Protein AF-A0A1I2LSZ3-F1 (afdb_monomer)

pLDDT: mean 79.39, std 15.6, range [47.53, 98.06]

Solvent-accessible surface area (backbone atoms only — not comparable to full-atom values): 8856 Å² total; per-residue (Å²): 121,65,65,64,54,49,52,52,50,52,50,51,53,52,57,63,69,45,87,76,47,74,68,35,66,69,18,49,62,53,42,53,53,51,52,50,47,38,35,74,76,71,66,41,48,74,67,54,47,45,27,36,73,76,43,89,39,22,70,58,42,57,69,75,43,62,89,47,51,80,58,58,71,50,32,50,82,73,66,79,82,74,80,76,74,79,78,77,80,78,86,73,92,68,95,76,78,82,76,82,79,75,83,71,80,87,70,85,81,88,81,81,88,77,88,83,78,74,80,74,72,83,62,78,84,81,56,78,85,76,79,85,128

Sequence (133 aa):
MNAILSIGLSMLFLFQGFTLNLKDLAQIGDLVEHVNFHANTYGDSFETFLSKHYGELKEKHAKDNQEEEDEHEKLPFSHQTNIQNFIVFVHLPNDNFCSKVILGSTTPSIFFYSESYSSIRESKIFQPPRLAA

Organism: NCBI:txid345907

Radius of gyration: 29.0 Å; Cα contacts (8 Å, |Δi|>4): 42; chains: 1; bounding box: 81×39×66 Å

Mean predicted aligned error: 17.0 Å

Secondary structure (DSSP, 8-state):
-HHHHHHHHHHHHHHHHTT--HHHHHTHHHHHHHHHHHHHHT---HHHHHHHHHSTTHHHHHHH-GGGHHHHTTSTT-S---------------TT----------PPP--------------GGGSPP----

Foldseek 3Di:
DVPVVVVVVVVVVVVVVVLDDPLQVVLVVLVVVVQVVCCVPVVDDPVRVCCCLPHDNVVVNCVVCVVCVVSSVSHHPPDDRPPPPPPDDDDDPPVPPPPPPPPPDDDPDPDDDDDPDDPPPPDPPPDDDDPDD

Structure (mmCIF, N/CA/C/O backbone):
data_AF-A0A1I2LSZ3-F1
#
_entry.id   AF-A0A1I2LSZ3-F1
#
loop_
_atom_site.group_PDB
_atom_site.id
_atom_site.type_symbol
_atom_site.label_atom_id
_atom_site.label_alt_id
_atom_site.label_comp_id
_atom_site.label_asym_id
_atom_site.label_entity_id
_atom_site.label_seq_id
_atom_site.pdbx_PDB_ins_code
_atom_site.Cartn_x
_atom_site.Cartn_y
_atom_site.Cartn_z
_atom_site.occupancy
_atom_site.B_iso_or_equiv
_atom_site.auth_seq_id
_atom_site.auth_comp_id
_atom_site.auth_asym_id
_atom_site.auth_atom_id
_atom_site.pdbx_PDB_model_num
ATOM 1 N N . MET A 1 1 ? 2.709 -0.666 -35.421 1.00 61.38 1 MET A N 1
ATOM 2 C CA . MET A 1 1 ? 3.297 -1.606 -34.438 1.00 61.38 1 MET A CA 1
ATOM 3 C C . MET A 1 1 ? 4.041 -0.909 -33.290 1.00 61.38 1 MET A C 1
ATOM 5 O O . MET A 1 1 ? 4.069 -1.454 -32.199 1.00 61.38 1 MET A O 1
ATOM 9 N N . ASN A 1 2 ? 4.556 0.315 -33.473 1.00 79.88 2 ASN A N 1
ATOM 10 C CA . ASN A 1 2 ? 5.387 0.998 -32.464 1.00 79.88 2 ASN A CA 1
ATOM 11 C C . ASN A 1 2 ? 4.612 1.558 -31.255 1.00 79.88 2 ASN A C 1
ATOM 13 O O . ASN A 1 2 ? 5.158 1.597 -30.161 1.00 79.88 2 ASN A O 1
ATOM 17 N N . ALA A 1 3 ? 3.346 1.959 -31.423 1.00 90.31 3 ALA A N 1
ATOM 18 C CA . ALA A 1 3 ? 2.570 2.568 -30.337 1.00 90.31 3 ALA A CA 1
ATOM 19 C C . ALA A 1 3 ? 2.241 1.575 -29.210 1.00 90.31 3 ALA A C 1
ATOM 21 O O . ALA A 1 3 ? 2.429 1.898 -28.047 1.00 90.31 3 ALA A O 1
ATOM 22 N N . ILE A 1 4 ? 1.822 0.350 -29.544 1.00 94.44 4 ILE A N 1
ATOM 23 C CA . ILE A 1 4 ? 1.516 -0.691 -28.546 1.00 94.44 4 ILE A CA 1
ATOM 24 C C . ILE A 1 4 ? 2.780 -1.081 -27.774 1.00 94.44 4 ILE A C 1
ATOM 26 O O . ILE A 1 4 ? 2.744 -1.177 -26.552 1.00 94.44 4 ILE A O 1
ATOM 30 N N . LEU A 1 5 ? 3.906 -1.240 -28.478 1.00 94.38 5 LEU A N 1
ATOM 31 C CA . LEU A 1 5 ? 5.198 -1.508 -27.847 1.00 94.38 5 LEU A CA 1
ATOM 32 C C . LEU A 1 5 ? 5.638 -0.350 -26.944 1.00 94.38 5 LEU A C 1
ATOM 34 O O . LEU A 1 5 ? 6.084 -0.595 -25.830 1.00 94.38 5 LEU A O 1
ATOM 38 N N . SER A 1 6 ? 5.460 0.899 -27.384 1.00 94.75 6 SER A N 1
ATOM 39 C CA . SER A 1 6 ? 5.769 2.078 -26.572 1.00 94.75 6 SER A CA 1
ATOM 40 C C . SER A 1 6 ? 4.888 2.161 -25.327 1.00 94.75 6 SER A C 1
ATOM 42 O O . SER A 1 6 ? 5.410 2.405 -24.249 1.00 94.75 6 SER A O 1
ATOM 44 N N . ILE A 1 7 ? 3.578 1.928 -25.453 1.00 96.00 7 ILE A N 1
ATOM 45 C CA . ILE A 1 7 ? 2.644 1.926 -24.318 1.00 96.00 7 ILE A CA 1
ATOM 46 C C . ILE A 1 7 ? 3.024 0.815 -23.337 1.00 96.00 7 ILE A C 1
ATOM 48 O O . ILE A 1 7 ? 3.128 1.069 -22.141 1.00 96.00 7 ILE A O 1
ATOM 52 N N . GLY A 1 8 ? 3.287 -0.396 -23.835 1.00 95.19 8 GLY A N 1
ATOM 53 C CA . GLY A 1 8 ? 3.708 -1.521 -23.001 1.00 95.19 8 GLY A CA 1
ATOM 54 C C . GLY A 1 8 ? 5.010 -1.236 -22.255 1.00 95.19 8 GLY A C 1
ATOM 55 O O . GLY A 1 8 ? 5.097 -1.488 -21.057 1.00 95.19 8 GLY A O 1
ATOM 56 N N . LEU A 1 9 ? 5.995 -0.645 -22.935 1.00 92.50 9 LEU A N 1
ATOM 57 C CA . LEU A 1 9 ? 7.277 -0.297 -22.329 1.00 92.50 9 LEU A CA 1
ATOM 58 C C . LEU A 1 9 ? 7.146 0.837 -21.300 1.00 92.50 9 LEU A C 1
ATOM 60 O O . LEU A 1 9 ? 7.737 0.755 -20.228 1.00 92.50 9 LEU A O 1
ATOM 64 N N . SER A 1 10 ? 6.334 1.861 -21.577 1.00 94.12 10 SER A N 1
ATOM 65 C CA . SER A 1 10 ? 6.040 2.931 -20.615 1.00 94.12 10 SER A CA 1
ATOM 66 C C . SER A 1 10 ? 5.317 2.408 -19.374 1.00 94.12 10 SER A C 1
ATOM 68 O O . SER A 1 10 ? 5.668 2.796 -18.264 1.00 94.12 10 SER A O 1
ATOM 70 N N . MET A 1 11 ? 4.350 1.500 -19.541 1.00 91.69 11 MET A N 1
ATOM 71 C CA . MET A 1 11 ? 3.667 0.851 -18.418 1.00 91.69 11 MET A CA 1
ATOM 72 C C . MET A 1 11 ? 4.643 0.006 -17.601 1.00 91.69 11 MET A C 1
ATOM 74 O O . MET A 1 11 ? 4.635 0.082 -16.379 1.00 91.69 11 MET A O 1
ATOM 78 N N . LEU A 1 12 ? 5.532 -0.743 -18.257 1.00 88.06 12 LEU A N 1
ATOM 79 C CA . LEU A 1 12 ? 6.561 -1.528 -17.579 1.00 88.06 12 LEU A CA 1
ATOM 80 C C . LEU A 1 12 ? 7.497 -0.639 -16.746 1.00 88.06 12 LEU A C 1
ATOM 82 O O . LEU A 1 12 ? 7.727 -0.949 -15.582 1.00 88.06 12 LEU A O 1
ATOM 86 N N . PHE A 1 13 ? 7.966 0.490 -17.285 1.00 87.88 13 PHE A N 1
ATOM 87 C CA . PHE A 1 13 ? 8.774 1.441 -16.511 1.00 87.88 13 PHE A CA 1
ATOM 88 C C . PHE A 1 13 ? 7.998 2.094 -15.363 1.00 87.88 13 PHE A C 1
ATOM 90 O O . PHE A 1 13 ? 8.555 2.277 -14.284 1.00 87.88 13 PHE A O 1
ATOM 97 N N . LEU A 1 14 ? 6.714 2.408 -15.555 1.00 88.12 14 LEU A N 1
ATOM 98 C CA . LEU A 1 14 ? 5.858 2.926 -14.488 1.00 88.12 14 LEU A CA 1
ATOM 99 C C . LEU A 1 14 ? 5.725 1.914 -13.340 1.00 88.12 14 LEU A C 1
ATOM 101 O O . LEU A 1 14 ? 5.958 2.260 -12.186 1.00 88.12 14 LEU A O 1
ATOM 105 N N . PHE A 1 15 ? 5.412 0.655 -13.657 1.00 81.62 15 PHE A N 1
ATOM 106 C CA . PHE A 1 15 ? 5.275 -0.407 -12.658 1.00 81.62 15 PHE A CA 1
ATOM 107 C C . PHE A 1 15 ? 6.597 -0.784 -11.991 1.00 81.62 15 PHE A C 1
ATOM 109 O O . PHE A 1 15 ? 6.568 -1.252 -10.864 1.00 81.62 15 PHE A O 1
ATOM 116 N N . GLN A 1 16 ? 7.737 -0.567 -12.650 1.00 78.00 16 GLN A N 1
ATOM 117 C CA . GLN A 1 16 ? 9.059 -0.680 -12.024 1.00 78.00 16 GLN A CA 1
ATOM 118 C C . GLN A 1 16 ? 9.378 0.499 -11.095 1.00 78.00 16 GLN A C 1
ATOM 120 O O . GLN A 1 16 ? 10.151 0.343 -10.153 1.00 78.00 16 GLN A O 1
ATOM 125 N N . GLY A 1 17 ? 8.809 1.679 -11.363 1.00 77.19 17 GLY A N 1
ATOM 126 C CA . GLY A 1 17 ? 8.909 2.846 -10.485 1.00 77.19 17 GLY A CA 1
ATOM 127 C C . GLY A 1 17 ? 8.079 2.695 -9.211 1.00 77.19 17 GLY A C 1
ATOM 128 O O . GLY A 1 17 ? 8.459 3.207 -8.160 1.00 77.19 17 GLY A O 1
ATOM 129 N N . PHE A 1 18 ? 6.976 1.950 -9.279 1.00 76.19 18 PHE A N 1
ATOM 130 C CA . PHE A 1 18 ? 6.311 1.441 -8.088 1.00 76.19 18 PHE A CA 1
ATOM 131 C C . PHE A 1 18 ? 7.181 0.316 -7.530 1.00 76.19 18 PHE A C 1
ATOM 133 O O . PHE A 1 18 ? 7.409 -0.686 -8.194 1.00 76.19 18 PHE A O 1
ATOM 140 N N . THR A 1 19 ? 7.714 0.474 -6.325 1.00 72.88 19 THR A N 1
ATOM 141 C CA . THR A 1 19 ? 8.581 -0.515 -5.665 1.00 72.88 19 THR A CA 1
ATOM 142 C C . THR A 1 19 ? 7.783 -1.747 -5.209 1.00 72.88 19 THR A C 1
ATOM 144 O O . THR A 1 19 ? 7.778 -2.084 -4.029 1.00 72.88 19 THR A O 1
ATOM 147 N N . LEU A 1 20 ? 7.053 -2.385 -6.127 1.00 79.38 20 LEU A N 1
ATOM 148 C CA . LEU A 1 20 ? 6.203 -3.544 -5.888 1.00 79.38 20 LEU A CA 1
ATOM 149 C C . LEU A 1 20 ? 7.078 -4.787 -5.715 1.00 79.38 20 LEU A C 1
ATOM 151 O O . LEU A 1 20 ? 7.823 -5.175 -6.617 1.00 79.38 20 LEU A O 1
ATOM 155 N N . ASN A 1 21 ? 6.967 -5.436 -4.563 1.00 81.50 21 ASN A N 1
ATOM 156 C CA . ASN A 1 21 ? 7.582 -6.726 -4.288 1.00 81.50 21 ASN A CA 1
ATOM 157 C C . ASN A 1 21 ? 6.571 -7.859 -4.553 1.00 81.50 21 ASN A C 1
ATOM 159 O O . ASN A 1 21 ? 5.363 -7.685 -4.408 1.00 81.50 21 ASN A O 1
ATOM 163 N N . LEU A 1 22 ? 7.053 -9.062 -4.879 1.00 86.19 22 LEU A N 1
ATOM 164 C CA . LEU A 1 22 ? 6.226 -10.274 -4.909 1.00 86.19 22 LEU A CA 1
ATOM 165 C C . LEU A 1 22 ? 5.506 -10.521 -3.574 1.00 86.19 22 LEU A C 1
ATOM 167 O O . LEU A 1 22 ? 4.390 -11.037 -3.580 1.00 86.19 22 LEU A O 1
ATOM 171 N N . LYS A 1 23 ? 6.113 -10.123 -2.445 1.00 86.88 23 LYS A N 1
ATOM 172 C CA . LYS A 1 23 ? 5.449 -10.152 -1.132 1.00 86.88 23 LYS A CA 1
ATOM 173 C C . LYS A 1 23 ? 4.183 -9.287 -1.125 1.00 86.88 23 LYS A C 1
ATOM 175 O O . LYS A 1 23 ? 3.146 -9.763 -0.680 1.00 86.88 23 LYS A O 1
ATOM 180 N N . ASP A 1 24 ? 4.247 -8.078 -1.685 1.00 88.94 24 ASP A N 1
ATOM 181 C CA . ASP A 1 24 ? 3.092 -7.175 -1.746 1.00 88.94 24 ASP A CA 1
ATOM 182 C C . ASP A 1 24 ? 1.953 -7.785 -2.573 1.00 88.94 24 ASP A C 1
ATOM 184 O O . ASP A 1 24 ? 0.786 -7.678 -2.208 1.00 88.94 24 ASP A O 1
ATOM 188 N N . LEU A 1 25 ? 2.289 -8.484 -3.666 1.00 90.12 25 LEU A N 1
ATOM 189 C CA . LEU A 1 25 ? 1.305 -9.183 -4.496 1.00 90.12 25 LEU A CA 1
ATOM 190 C C . LEU A 1 25 ? 0.618 -10.330 -3.737 1.00 90.12 25 LEU A C 1
ATOM 192 O O . LEU A 1 25 ? -0.584 -10.536 -3.895 1.00 90.12 25 LEU A O 1
ATOM 196 N N . ALA A 1 26 ? 1.363 -11.061 -2.903 1.00 92.19 26 ALA A N 1
ATOM 197 C CA . ALA A 1 26 ? 0.813 -12.135 -2.076 1.00 92.19 26 ALA A CA 1
ATOM 198 C C . ALA A 1 26 ? -0.131 -11.614 -0.974 1.00 92.19 26 ALA A C 1
ATOM 200 O O . ALA A 1 26 ? -1.067 -12.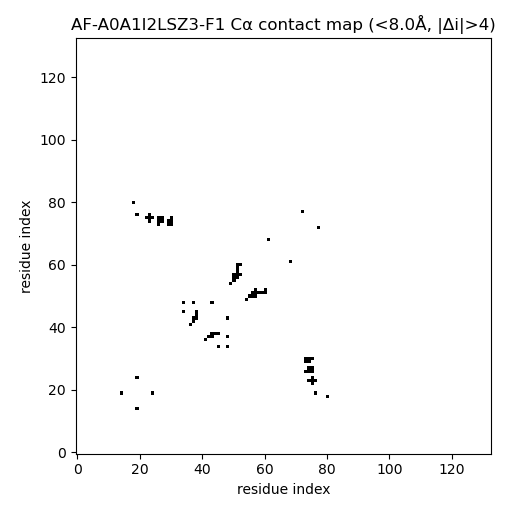312 -0.600 1.00 92.19 26 ALA A O 1
ATOM 201 N N . GLN A 1 27 ? 0.085 -10.383 -0.503 1.00 93.88 27 GLN A N 1
ATOM 202 C CA . GLN A 1 27 ? -0.673 -9.741 0.579 1.00 93.88 27 GLN A CA 1
ATOM 203 C C . GLN A 1 27 ? -1.928 -8.985 0.105 1.00 93.88 27 GLN A C 1
ATOM 205 O O . GLN A 1 27 ? -2.642 -8.394 0.911 1.00 93.88 27 GLN A O 1
ATOM 210 N N . ILE A 1 28 ? -2.249 -8.994 -1.197 1.00 93.81 28 ILE A N 1
ATOM 211 C CA . ILE A 1 28 ? -3.453 -8.312 -1.709 1.00 93.81 28 ILE A CA 1
ATOM 212 C C . ILE A 1 28 ? -4.739 -8.881 -1.090 1.00 93.81 28 ILE A C 1
ATOM 214 O O . ILE A 1 28 ? -5.689 -8.131 -0.874 1.00 93.81 28 ILE A O 1
ATOM 218 N N . GLY A 1 29 ? -4.777 -10.183 -0.789 1.00 95.75 29 GLY A N 1
ATOM 219 C CA . GLY A 1 29 ? -5.911 -10.797 -0.091 1.00 95.75 29 GLY A CA 1
ATOM 220 C C . GLY A 1 29 ? -6.145 -10.166 1.283 1.00 95.75 29 GLY A C 1
ATOM 221 O O . GLY A 1 29 ? -7.255 -9.710 1.554 1.00 95.75 29 GLY A O 1
ATOM 222 N N . ASP A 1 30 ? -5.077 -10.052 2.077 1.00 95.38 30 ASP A N 1
ATOM 223 C CA . ASP A 1 30 ? -5.099 -9.446 3.415 1.00 95.38 30 ASP A CA 1
ATOM 224 C C . ASP A 1 30 ? -5.538 -7.972 3.350 1.00 95.38 30 ASP A C 1
ATOM 226 O O . ASP A 1 30 ? -6.358 -7.522 4.148 1.00 95.38 30 ASP A O 1
ATOM 230 N N . LEU A 1 31 ? -5.068 -7.226 2.339 1.00 96.25 31 LEU A N 1
ATOM 231 C CA . LEU A 1 31 ? -5.500 -5.845 2.100 1.00 96.25 31 LEU A CA 1
ATOM 232 C C . LEU A 1 31 ? -7.012 -5.749 1.853 1.00 96.25 31 LEU A C 1
ATOM 234 O O . LEU A 1 31 ? -7.676 -4.888 2.425 1.00 96.25 31 LEU A O 1
ATOM 238 N N . VAL A 1 32 ? -7.565 -6.610 0.992 1.00 96.94 32 VAL A N 1
ATOM 239 C CA . VAL A 1 32 ? -9.003 -6.600 0.679 1.00 96.94 32 VAL A CA 1
ATOM 240 C C . VAL A 1 32 ? -9.832 -6.980 1.906 1.00 96.94 32 VAL A C 1
ATOM 242 O O . VAL A 1 32 ? -10.873 -6.370 2.152 1.00 96.94 32 VAL A O 1
ATOM 245 N N . GLU A 1 33 ? -9.382 -7.958 2.689 1.00 97.00 33 GLU A N 1
ATOM 246 C CA . GLU A 1 33 ? -10.038 -8.345 3.938 1.00 97.00 33 GLU A CA 1
ATOM 247 C C . GLU A 1 33 ? -10.058 -7.185 4.943 1.00 97.00 33 GLU A C 1
ATOM 249 O O . GLU A 1 33 ? -11.124 -6.839 5.454 1.00 97.00 33 GLU A O 1
ATOM 254 N N . HIS A 1 34 ? -8.925 -6.509 5.138 1.00 96.56 34 HIS A N 1
ATOM 255 C CA . HIS A 1 34 ? -8.815 -5.401 6.085 1.00 96.56 34 HIS A CA 1
ATOM 256 C C . HIS A 1 34 ? -9.609 -4.158 5.636 1.00 96.56 34 HIS A C 1
ATOM 258 O O . HIS A 1 34 ? -10.262 -3.509 6.454 1.00 96.56 34 HIS A O 1
ATOM 264 N N . VAL A 1 35 ? -9.672 -3.865 4.328 1.00 97.38 35 VAL A N 1
ATOM 265 C CA . VAL A 1 35 ? -10.576 -2.830 3.782 1.00 97.38 35 VAL A CA 1
ATOM 266 C C . VAL A 1 35 ? -12.035 -3.143 4.123 1.00 97.38 35 VAL A C 1
ATOM 268 O O . VAL A 1 35 ? -12.774 -2.257 4.554 1.00 97.38 35 VAL A O 1
ATOM 271 N N . ASN A 1 36 ? -12.462 -4.399 3.955 1.00 98.00 36 ASN A N 1
ATOM 272 C CA . ASN A 1 36 ? -13.828 -4.808 4.284 1.00 98.00 36 ASN A CA 1
ATOM 273 C C . ASN A 1 36 ? -14.094 -4.745 5.791 1.00 98.00 36 ASN A C 1
ATOM 275 O O . ASN A 1 36 ? -15.176 -4.324 6.199 1.00 98.00 36 ASN A O 1
ATOM 279 N N . PHE A 1 37 ? -13.125 -5.132 6.622 1.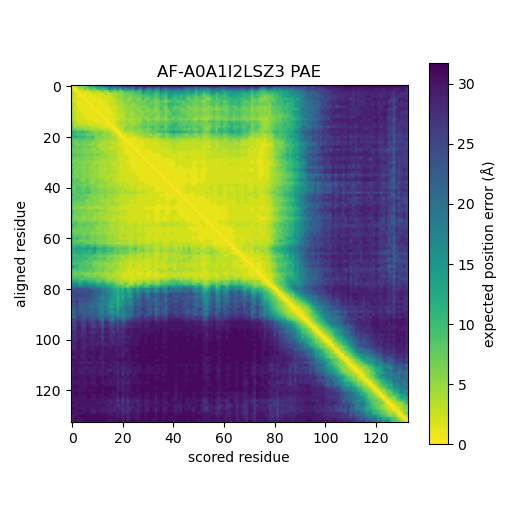00 96.88 37 PHE A N 1
ATOM 280 C CA . PHE A 1 37 ? -13.218 -4.978 8.070 1.00 96.88 37 PHE A CA 1
ATOM 281 C C . PHE A 1 37 ? -13.444 -3.511 8.451 1.00 96.88 37 PHE A C 1
ATOM 283 O O . PHE A 1 37 ? -14.412 -3.199 9.137 1.00 96.88 37 PHE A O 1
ATOM 290 N N . HIS A 1 38 ? -12.643 -2.592 7.915 1.00 97.25 38 HIS A N 1
ATOM 291 C CA . HIS A 1 38 ? -12.790 -1.160 8.168 1.00 97.25 38 HIS A CA 1
ATOM 292 C C . HIS A 1 38 ? -14.129 -0.584 7.694 1.00 97.25 38 HIS A C 1
ATOM 294 O O . HIS A 1 38 ? -14.752 0.214 8.402 1.00 97.25 38 HIS A O 1
ATOM 300 N N . ALA A 1 39 ? -14.603 -1.010 6.523 1.00 97.88 39 ALA A N 1
ATOM 301 C CA . ALA A 1 39 ? -15.906 -0.604 6.013 1.00 97.88 39 ALA A CA 1
ATOM 302 C C . ALA A 1 39 ? -17.056 -1.091 6.915 1.00 97.88 39 ALA A C 1
ATOM 304 O O . ALA A 1 39 ? -17.996 -0.341 7.169 1.00 97.88 39 ALA A O 1
ATOM 305 N N . ASN A 1 40 ? -16.977 -2.322 7.432 1.00 98.06 40 ASN A N 1
ATOM 306 C CA . ASN A 1 40 ? -18.038 -2.926 8.243 1.00 98.06 40 ASN A CA 1
ATOM 307 C C . ASN A 1 40 ? -18.004 -2.497 9.720 1.00 98.06 40 ASN A C 1
ATOM 309 O O . ASN A 1 40 ? -19.059 -2.308 10.321 1.00 98.06 40 ASN A O 1
ATOM 313 N N . THR A 1 41 ? -16.814 -2.351 10.304 1.00 95.75 41 THR A N 1
ATOM 314 C CA . THR A 1 41 ? -16.621 -2.063 11.734 1.00 95.75 41 THR A CA 1
ATOM 315 C C . THR A 1 41 ? -16.636 -0.563 12.014 1.00 95.75 41 THR A C 1
ATOM 317 O O . THR A 1 41 ? -17.297 -0.114 12.950 1.00 95.75 41 THR A O 1
ATOM 320 N N . TYR A 1 42 ? -15.940 0.224 11.188 1.00 94.56 42 TYR A N 1
ATOM 321 C CA . TYR A 1 42 ? -15.749 1.662 11.406 1.00 94.56 42 TYR A CA 1
ATOM 322 C C . TYR A 1 42 ? -16.559 2.540 10.445 1.00 94.56 42 TYR A C 1
ATOM 324 O O . TYR A 1 42 ? -16.641 3.750 10.652 1.00 94.56 42 TYR A O 1
ATOM 332 N N . GLY A 1 43 ? -17.170 1.953 9.409 1.00 97.00 43 GLY A N 1
ATOM 333 C CA . GLY A 1 43 ? -17.872 2.710 8.369 1.00 97.00 43 GLY A CA 1
ATOM 334 C C . GLY A 1 43 ? -16.925 3.506 7.470 1.00 97.00 43 GLY A C 1
ATOM 335 O O . GLY A 1 43 ? -17.339 4.500 6.870 1.00 97.00 43 GLY A O 1
ATOM 336 N N . ASP A 1 44 ? -15.652 3.110 7.404 1.00 97.69 44 ASP A N 1
ATOM 337 C CA . ASP A 1 44 ? -14.653 3.816 6.610 1.00 97.69 44 ASP A CA 1
ATOM 338 C C . ASP A 1 44 ? -14.944 3.679 5.111 1.00 97.69 44 ASP A C 1
ATOM 340 O O . ASP A 1 44 ? -15.236 2.599 4.593 1.00 97.69 44 ASP A O 1
ATOM 344 N N . SER A 1 45 ? -14.795 4.787 4.386 1.00 97.62 45 SER A N 1
ATOM 345 C CA . SER A 1 45 ? -14.676 4.736 2.931 1.00 97.62 45 SER A CA 1
ATOM 346 C C . SER A 1 45 ? -13.294 4.213 2.528 1.00 97.62 45 SER A C 1
ATOM 348 O O . SER A 1 45 ? -12.334 4.312 3.297 1.00 97.62 45 SER A O 1
ATOM 350 N N . PHE A 1 46 ? -13.152 3.734 1.290 1.00 96.81 46 PHE A N 1
ATOM 351 C CA . PHE A 1 46 ? -11.848 3.312 0.769 1.00 96.81 46 PHE A CA 1
ATOM 352 C C . PHE A 1 46 ? -10.791 4.433 0.824 1.00 96.81 46 PHE A C 1
ATOM 354 O O . PHE A 1 46 ? -9.631 4.180 1.135 1.00 96.81 46 PHE A O 1
ATOM 361 N N . GLU A 1 47 ? -11.185 5.686 0.581 1.00 97.75 47 GLU A N 1
ATOM 362 C CA . GLU A 1 47 ? -10.285 6.843 0.680 1.00 97.75 47 GLU A CA 1
ATOM 363 C C . GLU A 1 47 ? -9.826 7.080 2.126 1.00 97.75 47 GLU A C 1
ATOM 365 O O . GLU A 1 47 ? -8.641 7.296 2.388 1.00 97.75 47 GLU A O 1
ATOM 370 N N . THR A 1 48 ? -10.754 6.985 3.081 1.00 97.62 48 THR A N 1
ATOM 371 C CA . THR A 1 48 ? -10.451 7.109 4.512 1.00 97.62 48 THR A CA 1
ATOM 372 C C . THR A 1 48 ? -9.502 6.007 4.968 1.00 97.62 48 THR A C 1
ATOM 374 O O . THR A 1 48 ? -8.525 6.298 5.656 1.00 97.62 48 THR A O 1
ATOM 377 N N . PHE A 1 49 ? -9.749 4.767 4.539 1.00 97.25 49 PHE A N 1
ATOM 378 C CA . PHE A 1 49 ? -8.862 3.633 4.777 1.00 97.25 49 PHE A CA 1
ATOM 379 C C . PHE A 1 49 ? -7.452 3.909 4.242 1.00 97.25 49 PHE A C 1
ATOM 381 O O . PHE A 1 49 ? -6.473 3.781 4.975 1.00 97.25 49 PHE A O 1
ATOM 388 N N . LEU A 1 50 ? -7.337 4.362 2.988 1.00 96.56 50 LEU A N 1
ATOM 389 C CA . LEU A 1 50 ? -6.042 4.664 2.380 1.00 96.56 50 LEU A CA 1
ATOM 390 C C . LEU A 1 50 ? -5.293 5.748 3.167 1.00 96.56 50 LEU A C 1
ATOM 392 O O . LEU A 1 50 ? -4.096 5.615 3.407 1.00 96.56 50 LEU A O 1
ATOM 396 N N . SER A 1 51 ? -5.993 6.788 3.627 1.00 97.06 51 SER A N 1
ATOM 397 C CA . SER A 1 51 ? -5.396 7.835 4.461 1.00 97.06 51 SER A CA 1
ATOM 398 C C . SER A 1 51 ? -4.928 7.307 5.825 1.00 97.06 51 SER A C 1
ATOM 400 O O . SER A 1 51 ? -3.843 7.670 6.280 1.00 97.06 51 SER A O 1
ATOM 402 N N . LYS A 1 52 ? -5.703 6.412 6.456 1.00 96.19 52 LYS A N 1
ATOM 403 C CA . LYS A 1 52 ? -5.378 5.768 7.742 1.00 96.19 52 LYS A CA 1
ATOM 404 C C . LYS A 1 52 ? -4.226 4.765 7.670 1.00 96.19 52 LYS A C 1
ATOM 406 O O . LYS A 1 52 ? -3.585 4.551 8.687 1.00 96.19 52 LYS A O 1
ATOM 411 N N . HIS A 1 53 ? -3.941 4.172 6.513 1.00 94.25 53 HIS A N 1
ATOM 412 C CA . HIS A 1 53 ? -2.918 3.118 6.394 1.00 94.25 53 HIS A CA 1
ATOM 413 C C . HIS A 1 53 ? -1.679 3.537 5.591 1.00 94.25 53 HIS A C 1
ATOM 415 O O . HIS A 1 53 ? -0.567 3.067 5.848 1.00 94.25 53 HIS A O 1
ATOM 421 N N . TYR A 1 54 ? -1.834 4.484 4.662 1.00 93.00 54 TYR A N 1
ATOM 422 C CA . TYR A 1 54 ? -0.792 4.894 3.712 1.00 93.00 54 TYR A CA 1
ATOM 423 C C . TYR A 1 54 ? -0.667 6.415 3.529 1.00 93.00 54 TYR A C 1
ATOM 425 O O . TYR A 1 54 ? 0.129 6.860 2.702 1.00 93.00 54 TYR A O 1
ATOM 433 N N . GLY A 1 55 ? -1.431 7.217 4.275 1.00 93.31 55 GLY A N 1
ATOM 434 C CA . GLY A 1 55 ? -1.487 8.668 4.110 1.00 93.31 55 GLY A CA 1
ATOM 435 C C . GLY A 1 55 ? -1.362 9.448 5.415 1.00 93.31 55 GLY A C 1
ATOM 436 O O . GLY A 1 55 ? -0.695 9.034 6.362 1.00 93.31 55 GLY A O 1
ATOM 437 N N . GLU A 1 56 ? -2.004 10.614 5.440 1.00 96.44 56 GLU A N 1
ATOM 438 C CA . GLU A 1 56 ? -1.882 11.609 6.510 1.00 96.44 56 GLU A CA 1
ATOM 439 C C . GLU A 1 56 ? -2.339 11.089 7.881 1.00 96.44 56 GLU A C 1
ATOM 441 O O . GLU A 1 56 ? -1.780 11.464 8.909 1.00 96.44 56 GLU A O 1
ATOM 446 N N . LEU A 1 57 ? -3.334 10.200 7.919 1.00 96.81 57 LEU A N 1
ATOM 447 C CA . LEU A 1 57 ? -3.917 9.714 9.170 1.00 96.81 57 LEU A CA 1
ATOM 448 C C . LEU A 1 57 ? -3.187 8.500 9.759 1.00 96.81 57 LEU A C 1
ATOM 450 O O . LEU A 1 57 ? -3.583 8.033 10.829 1.00 96.81 57 LEU A O 1
ATOM 454 N N . LYS A 1 58 ? -2.122 8.012 9.111 1.00 94.38 58 LYS A N 1
ATOM 455 C CA . LYS A 1 58 ? -1.416 6.785 9.499 1.00 94.38 58 LYS A CA 1
ATOM 456 C C . LYS A 1 58 ? -0.904 6.781 10.932 1.00 94.38 58 LYS A C 1
ATOM 458 O O . LYS A 1 58 ? -1.205 5.865 11.691 1.00 94.38 58 LYS A O 1
ATOM 463 N N . GLU A 1 59 ? -0.171 7.817 11.329 1.00 93.62 59 GLU A N 1
ATOM 464 C CA . GLU A 1 59 ? 0.400 7.889 12.681 1.00 93.62 59 GLU A CA 1
ATOM 465 C C . GLU A 1 59 ? -0.682 7.937 13.763 1.00 93.62 59 GLU A C 1
ATOM 467 O O . GLU A 1 59 ? -0.553 7.312 14.816 1.00 93.62 59 GLU A O 1
ATOM 472 N N . LYS A 1 60 ? -1.774 8.661 13.494 1.00 95.94 60 LYS A N 1
ATOM 473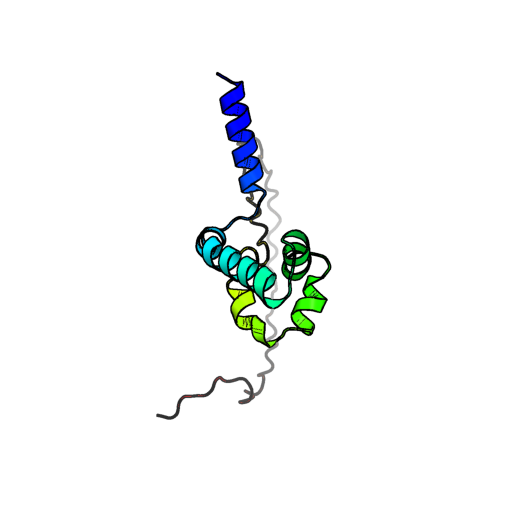 C CA . LYS A 1 60 ? -2.905 8.743 14.415 1.00 95.94 60 LYS A CA 1
ATOM 474 C C . LYS A 1 60 ? -3.609 7.393 14.532 1.00 95.94 60 LYS A C 1
ATOM 476 O O . LYS A 1 60 ? -3.880 6.950 15.642 1.00 95.94 60 LYS A O 1
ATOM 481 N N . HIS A 1 61 ? -3.881 6.739 13.405 1.00 95.19 61 HIS A N 1
ATOM 482 C CA . HIS A 1 61 ? -4.564 5.451 13.390 1.00 95.19 61 HIS A CA 1
ATOM 483 C C . HIS A 1 61 ? -3.764 4.368 14.127 1.00 95.19 61 HIS A C 1
ATOM 485 O O . HIS A 1 61 ? -4.345 3.685 14.969 1.00 95.19 61 HIS A O 1
ATOM 491 N N . ALA A 1 62 ? -2.445 4.305 13.907 1.00 91.69 62 ALA A N 1
ATOM 492 C CA . ALA A 1 62 ? -1.541 3.389 14.606 1.00 91.69 62 ALA A CA 1
ATOM 493 C C . ALA A 1 62 ? -1.493 3.635 16.126 1.00 91.69 62 ALA A C 1
ATOM 495 O O . ALA A 1 62 ? -1.365 2.703 16.915 1.00 91.69 62 ALA A O 1
ATOM 496 N N . LYS A 1 63 ? -1.614 4.895 16.563 1.00 9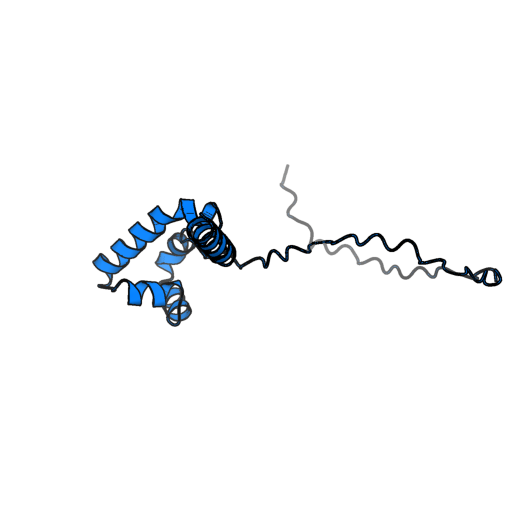3.44 63 LYS A N 1
ATOM 497 C CA . LYS A 1 63 ? -1.651 5.233 17.990 1.00 93.44 63 LYS A CA 1
ATOM 498 C C . LYS A 1 63 ? -2.983 4.872 18.645 1.00 93.44 63 LYS A C 1
ATOM 500 O O . LYS A 1 63 ? -2.990 4.422 19.788 1.00 93.44 63 LYS A O 1
ATOM 505 N N . ASP A 1 64 ? -4.084 5.116 17.942 1.00 93.00 64 ASP A N 1
ATOM 506 C CA . ASP A 1 64 ? -5.434 4.946 18.479 1.00 93.00 64 ASP A CA 1
ATOM 507 C C . ASP A 1 64 ? -5.892 3.472 18.449 1.00 93.00 64 ASP A C 1
ATOM 509 O O . ASP A 1 64 ? -6.751 3.105 19.244 1.00 93.00 64 ASP A O 1
ATOM 513 N N . ASN A 1 65 ? -5.319 2.626 17.577 1.00 89.25 65 ASN A N 1
ATOM 514 C CA . ASN A 1 65 ? -5.737 1.229 17.369 1.00 89.25 65 ASN A CA 1
ATOM 515 C C . ASN A 1 65 ? -4.540 0.267 17.433 1.00 89.25 65 ASN A C 1
ATOM 517 O O . ASN A 1 65 ? -4.183 -0.377 16.452 1.00 89.25 65 ASN A O 1
ATOM 521 N N . GLN A 1 66 ? -3.915 0.173 18.609 1.00 88.38 66 GLN A N 1
ATOM 522 C CA . GLN A 1 66 ? -2.771 -0.724 18.843 1.00 88.38 66 GLN A CA 1
ATOM 523 C C . GLN A 1 66 ? -3.142 -2.214 18.772 1.00 88.38 66 GLN A C 1
ATOM 525 O O . GLN A 1 66 ? -2.280 -3.055 18.561 1.00 88.38 66 GLN A O 1
ATOM 530 N N . GLU A 1 67 ? -4.423 -2.551 18.936 1.00 89.44 67 GLU A N 1
ATOM 531 C CA . GLU A 1 67 ? -4.908 -3.936 18.873 1.00 89.44 67 GLU A CA 1
ATOM 532 C C . GLU A 1 67 ? -4.779 -4.548 17.466 1.00 89.44 67 GLU A C 1
ATOM 534 O O . GLU A 1 67 ? -4.740 -5.768 17.335 1.00 89.44 67 GLU A O 1
ATOM 539 N N . GLU A 1 68 ? -4.671 -3.715 16.426 1.00 90.44 68 GLU A N 1
ATOM 540 C CA . GLU A 1 68 ? -4.587 -4.132 15.020 1.00 90.44 68 GLU A CA 1
ATOM 541 C C . GLU A 1 68 ? -3.138 -4.218 14.495 1.00 90.44 68 GLU A C 1
ATOM 543 O O . GLU A 1 68 ? -2.919 -4.476 13.312 1.00 90.44 68 GLU A O 1
ATOM 548 N N . GLU A 1 69 ? -2.127 -4.015 15.350 1.00 88.31 69 GLU A N 1
ATOM 549 C CA . GLU A 1 69 ? -0.714 -3.926 14.941 1.00 88.31 69 GLU A CA 1
ATOM 550 C C . GLU A 1 69 ? -0.242 -5.171 14.160 1.00 88.31 69 GLU A C 1
ATOM 552 O O . GLU A 1 69 ? 0.351 -5.044 13.085 1.00 88.31 69 GLU A O 1
ATOM 557 N N . ASP A 1 70 ? -0.605 -6.372 14.626 1.00 89.19 70 ASP A N 1
ATOM 558 C CA . ASP A 1 70 ? -0.285 -7.649 13.964 1.00 89.19 70 ASP A CA 1
ATOM 559 C C . ASP A 1 70 ? -0.937 -7.786 12.572 1.00 89.19 70 ASP A C 1
ATOM 561 O O . ASP A 1 70 ? -0.451 -8.514 11.697 1.00 89.19 70 ASP A O 1
ATOM 565 N N . GLU A 1 71 ? -2.074 -7.126 12.354 1.00 90.25 71 GLU A N 1
ATOM 566 C CA . GLU A 1 71 ? -2.791 -7.128 11.078 1.00 90.25 71 GLU A CA 1
ATOM 567 C C . GLU A 1 71 ? -2.182 -6.110 10.113 1.00 90.25 71 GLU A C 1
ATOM 569 O O . GLU A 1 71 ? -2.048 -6.393 8.919 1.00 90.25 71 GLU A O 1
ATOM 574 N N . HIS A 1 72 ? -1.717 -4.967 10.627 1.00 90.88 72 HIS A N 1
ATOM 575 C CA . HIS A 1 72 ? -1.031 -3.944 9.837 1.00 90.88 72 HIS A CA 1
ATOM 576 C C . HIS A 1 72 ? 0.292 -4.464 9.250 1.00 90.88 72 HIS A C 1
ATOM 578 O O . HIS A 1 72 ? 0.648 -4.094 8.130 1.00 90.88 72 HIS A O 1
ATOM 584 N N . GLU A 1 73 ? 0.995 -5.380 9.931 1.00 86.75 73 GLU A N 1
ATOM 585 C CA . GLU A 1 73 ? 2.206 -6.031 9.393 1.00 86.75 73 GLU A CA 1
ATOM 586 C C . GLU A 1 73 ? 1.940 -6.906 8.153 1.00 86.75 73 GLU A C 1
ATOM 588 O O . GLU A 1 73 ? 2.833 -7.131 7.320 1.00 86.75 73 GLU A O 1
ATOM 593 N N . LYS A 1 74 ? 0.708 -7.409 8.011 1.00 90.88 74 LYS A N 1
ATOM 594 C CA . LYS A 1 74 ? 0.293 -8.232 6.868 1.00 90.88 74 LYS A CA 1
ATOM 595 C C . LYS A 1 74 ? -0.083 -7.390 5.658 1.00 90.88 74 LYS A C 1
ATOM 597 O O . LYS A 1 74 ? -0.166 -7.934 4.560 1.00 90.88 74 LYS A O 1
ATOM 602 N N . LEU A 1 75 ? -0.254 -6.080 5.821 1.00 93.56 75 LEU A N 1
ATOM 603 C CA . LEU A 1 75 ? -0.584 -5.200 4.712 1.00 93.56 75 LEU A CA 1
ATOM 604 C C . LEU A 1 75 ? 0.615 -5.018 3.762 1.00 93.56 75 LEU A C 1
ATOM 606 O O . LEU A 1 75 ? 1.768 -4.907 4.208 1.00 93.56 75 LEU A O 1
ATOM 610 N N . PRO A 1 76 ? 0.356 -4.957 2.442 1.00 92.06 76 PRO A N 1
ATOM 611 C CA . PRO A 1 76 ? 1.393 -4.708 1.450 1.00 92.06 76 PRO A CA 1
ATOM 612 C C . PRO A 1 76 ? 1.9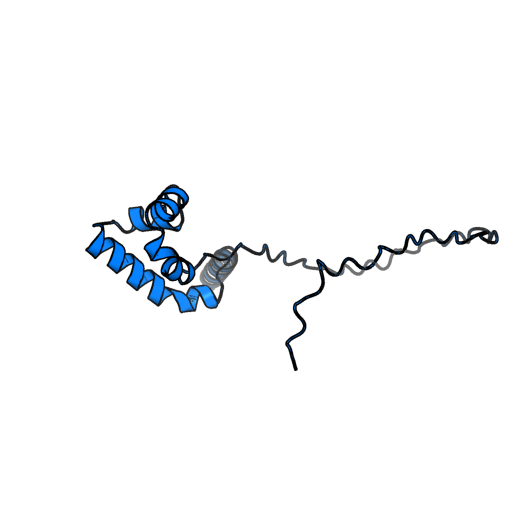59 -3.289 1.589 1.00 92.06 76 PRO A C 1
ATOM 614 O O . PRO A 1 76 ? 1.333 -2.407 2.179 1.00 92.06 76 PRO A O 1
ATOM 617 N N . PHE A 1 77 ? 3.132 -3.048 0.999 1.00 87.62 77 PHE A N 1
ATOM 618 C CA . PHE A 1 77 ? 3.798 -1.735 0.940 1.00 87.62 77 PHE A CA 1
ATOM 619 C C . PHE A 1 77 ? 4.236 -1.173 2.304 1.00 87.62 77 PHE A C 1
ATOM 621 O O . PHE A 1 77 ? 4.502 0.020 2.441 1.00 87.62 77 PHE A O 1
ATOM 628 N N . SER A 1 78 ? 4.337 -2.035 3.316 1.00 78.31 78 SER A N 1
ATOM 629 C CA . SER A 1 78 ? 4.867 -1.716 4.648 1.00 78.31 78 SER A CA 1
ATOM 630 C C . SER A 1 78 ? 6.400 -1.778 4.721 1.00 78.31 78 SER A C 1
ATOM 632 O O . SER A 1 78 ? 6.994 -1.377 5.722 1.00 78.31 78 SER A O 1
ATOM 634 N N . HIS A 1 79 ? 7.071 -2.254 3.665 1.00 74.62 79 HIS A N 1
ATOM 635 C CA . HIS A 1 79 ? 8.532 -2.302 3.611 1.00 74.62 79 HIS A CA 1
ATOM 636 C C . HIS A 1 79 ? 9.132 -0.912 3.371 1.00 74.62 79 HIS A C 1
ATOM 638 O O . HIS A 1 79 ? 8.615 -0.104 2.601 1.00 74.62 79 HIS A O 1
ATOM 644 N N . GLN A 1 80 ? 10.263 -0.628 4.025 1.00 63.28 80 GLN A N 1
ATOM 645 C CA . GLN A 1 80 ? 11.076 0.521 3.643 1.00 63.28 80 GLN A CA 1
ATOM 646 C C . GLN A 1 80 ? 11.539 0.298 2.208 1.00 63.28 80 GLN A C 1
ATOM 648 O O . GLN A 1 80 ? 12.182 -0.715 1.920 1.00 63.28 80 GLN A O 1
ATOM 653 N N . THR A 1 81 ? 11.220 1.245 1.325 1.00 56.84 81 THR A N 1
ATOM 654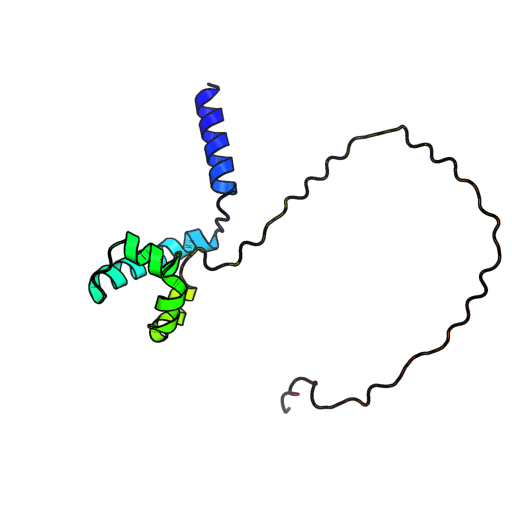 C CA . THR A 1 81 ? 11.674 1.242 -0.062 1.00 56.84 81 THR A CA 1
ATOM 655 C C . THR A 1 81 ? 13.195 1.212 -0.055 1.00 56.84 81 THR A C 1
ATOM 657 O O . THR A 1 81 ? 13.856 2.242 0.090 1.00 56.84 81 THR A O 1
ATOM 660 N N . ASN A 1 82 ? 13.775 0.019 -0.175 1.00 52.91 82 ASN A N 1
ATOM 661 C CA . ASN A 1 82 ? 15.174 -0.102 -0.516 1.00 52.91 82 ASN A CA 1
ATOM 662 C C . ASN A 1 82 ? 15.255 0.528 -1.898 1.00 52.91 82 ASN A C 1
ATOM 664 O O . ASN A 1 82 ? 14.731 -0.031 -2.862 1.00 52.91 82 ASN A O 1
ATOM 668 N N . ILE A 1 83 ? 15.823 1.731 -1.981 1.00 55.16 83 ILE A N 1
ATOM 669 C CA . ILE A 1 83 ? 16.193 2.329 -3.253 1.00 55.16 83 ILE A CA 1
ATOM 670 C C . ILE A 1 83 ? 17.205 1.348 -3.839 1.00 55.16 83 ILE A C 1
ATOM 672 O O . ILE A 1 83 ? 18.396 1.406 -3.533 1.00 55.16 83 ILE A O 1
ATOM 676 N N . GLN A 1 84 ? 16.721 0.384 -4.624 1.00 54.28 84 GLN A N 1
ATOM 677 C CA . GLN A 1 84 ? 17.557 -0.465 -5.448 1.00 54.28 84 GLN A CA 1
ATOM 678 C C . GLN A 1 84 ? 18.103 0.458 -6.529 1.00 54.28 84 GLN A C 1
ATOM 680 O O . GLN A 1 84 ? 17.564 0.567 -7.626 1.00 54.28 84 GLN A O 1
ATOM 685 N N . AS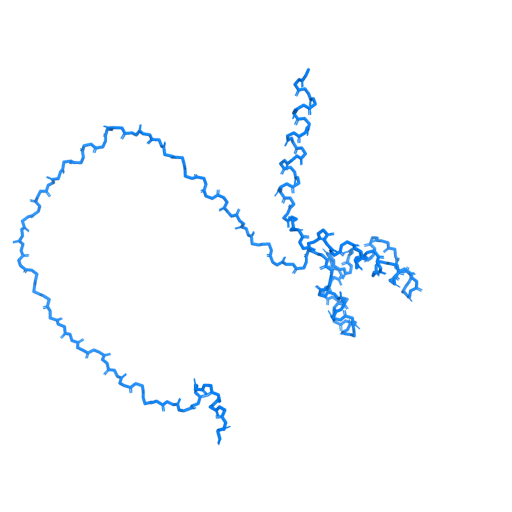N A 1 85 ? 19.147 1.205 -6.172 1.00 52.53 85 ASN A N 1
ATOM 686 C CA . ASN A 1 85 ? 19.963 1.924 -7.122 1.00 52.53 85 ASN A CA 1
ATOM 687 C C . ASN A 1 85 ? 20.551 0.854 -8.039 1.00 52.53 85 ASN A C 1
ATOM 689 O O . ASN A 1 85 ? 21.536 0.201 -7.692 1.00 52.53 85 ASN A O 1
ATOM 693 N N . PHE A 1 86 ? 19.928 0.637 -9.196 1.00 56.53 86 PHE A N 1
ATOM 694 C CA . PHE A 1 86 ? 20.563 -0.082 -10.286 1.00 56.53 86 PHE A CA 1
ATOM 695 C C . PHE A 1 86 ? 21.750 0.774 -10.730 1.00 56.53 86 PHE A C 1
ATOM 697 O O . PHE A 1 86 ? 21.623 1.653 -11.580 1.00 56.53 86 PHE A O 1
ATOM 704 N N . ILE A 1 87 ? 22.911 0.564 -10.105 1.00 62.75 87 ILE A N 1
ATOM 705 C CA . ILE A 1 87 ? 24.171 1.131 -10.574 1.00 62.75 87 ILE A CA 1
ATOM 706 C C . ILE A 1 87 ? 24.497 0.393 -11.871 1.00 62.75 87 ILE A C 1
ATOM 708 O O . ILE A 1 87 ? 25.088 -0.686 -11.872 1.00 62.75 87 ILE A O 1
ATOM 712 N N . VAL A 1 88 ? 24.049 0.953 -12.991 1.00 61.25 88 VAL A N 1
ATOM 713 C CA . VAL A 1 88 ? 24.408 0.461 -14.317 1.00 61.25 88 VAL A CA 1
ATOM 714 C C . VAL A 1 88 ? 25.844 0.897 -14.589 1.00 61.25 88 VAL A C 1
ATOM 716 O O . VAL A 1 88 ? 26.112 2.058 -14.894 1.00 61.25 88 VAL A O 1
ATOM 719 N N . PHE A 1 89 ? 26.785 -0.038 -14.475 1.00 65.00 89 PHE A N 1
ATOM 720 C CA . PHE A 1 89 ? 28.144 0.169 -14.961 1.00 65.00 89 PHE A CA 1
ATOM 721 C C . PHE A 1 89 ? 28.148 0.073 -16.487 1.00 65.00 89 PHE A C 1
ATOM 723 O O . PHE A 1 89 ? 28.063 -1.016 -17.054 1.00 65.00 89 PHE A O 1
ATOM 730 N N . VAL A 1 90 ? 28.269 1.215 -17.162 1.00 71.19 90 VAL A N 1
ATOM 731 C CA . VAL A 1 90 ? 28.572 1.248 -18.596 1.00 71.19 90 VAL A CA 1
ATOM 732 C C . VAL A 1 90 ? 30.091 1.248 -18.743 1.00 71.19 90 VAL A C 1
ATOM 734 O O . VAL A 1 90 ? 30.749 2.252 -18.477 1.00 71.19 90 VAL A O 1
ATOM 737 N N . HIS A 1 91 ? 30.669 0.115 -19.144 1.00 67.06 91 HIS A N 1
ATOM 738 C CA . HIS A 1 91 ? 32.073 0.066 -19.544 1.00 67.06 91 HIS A CA 1
ATOM 739 C C . HIS A 1 91 ? 32.207 0.702 -20.932 1.00 67.06 91 HIS A C 1
ATOM 741 O O . HIS A 1 91 ? 31.884 0.073 -21.938 1.00 67.06 91 HIS A O 1
ATOM 747 N N . LEU A 1 92 ? 32.647 1.962 -20.989 1.00 69.12 92 LEU A N 1
ATOM 748 C CA . LEU A 1 92 ? 33.117 2.557 -22.236 1.00 69.12 92 LEU A CA 1
ATOM 749 C C . LEU A 1 92 ? 34.574 2.111 -22.437 1.00 69.12 92 LEU A C 1
ATOM 751 O O . LEU A 1 92 ? 35.416 2.500 -21.623 1.00 69.12 92 LEU A O 1
ATOM 755 N N . PRO A 1 93 ? 34.901 1.327 -23.479 1.00 63.28 93 PRO A N 1
ATOM 756 C CA . PRO A 1 93 ? 36.289 1.037 -23.807 1.00 63.28 93 PRO A CA 1
ATOM 757 C C . PRO A 1 93 ? 36.949 2.346 -24.253 1.00 63.28 93 PRO A C 1
ATOM 759 O O . PRO A 1 93 ? 36.731 2.829 -25.362 1.00 63.28 93 PRO A O 1
ATOM 762 N N . ASN A 1 94 ? 37.701 2.976 -23.355 1.00 60.38 94 ASN A N 1
ATOM 763 C CA . ASN A 1 94 ? 38.571 4.092 -23.693 1.00 60.38 94 ASN A CA 1
ATOM 764 C C . ASN A 1 94 ? 40.010 3.576 -23.702 1.00 60.38 94 ASN A C 1
ATOM 766 O O . ASN A 1 94 ? 40.682 3.584 -22.673 1.00 60.38 94 ASN A O 1
ATOM 770 N N . ASP A 1 95 ? 40.487 3.150 -24.869 1.00 59.06 95 ASP A N 1
ATOM 771 C CA . ASP A 1 95 ? 41.840 2.608 -25.064 1.00 59.06 95 ASP A CA 1
ATOM 772 C C . ASP A 1 95 ? 42.963 3.668 -24.970 1.00 59.06 95 ASP A C 1
ATOM 774 O O . ASP A 1 95 ? 44.101 3.411 -25.351 1.00 59.06 95 ASP A O 1
ATOM 778 N N . ASN A 1 96 ? 42.695 4.872 -24.446 1.00 59.75 96 ASN A N 1
ATOM 779 C CA . ASN A 1 96 ? 43.634 6.001 -24.495 1.00 59.75 96 ASN A CA 1
ATOM 780 C C . ASN A 1 96 ? 44.118 6.521 -23.131 1.00 59.75 96 ASN A C 1
ATOM 782 O O . ASN A 1 96 ? 44.529 7.676 -23.030 1.00 59.75 96 ASN A O 1
ATOM 786 N N . PHE A 1 97 ? 44.133 5.701 -22.076 1.00 55.50 97 PHE A N 1
ATOM 787 C CA . PHE A 1 97 ? 44.792 6.079 -20.817 1.00 55.50 97 PHE A CA 1
ATOM 788 C C . PHE A 1 97 ? 46.214 5.511 -20.723 1.00 55.50 97 PHE A C 1
ATOM 790 O O . PHE A 1 97 ? 46.500 4.582 -19.973 1.00 55.50 97 PHE A O 1
ATOM 797 N N . CYS A 1 98 ? 47.148 6.096 -21.478 1.00 57.91 98 CYS A N 1
ATOM 798 C CA . CYS A 1 98 ? 48.573 5.863 -21.248 1.00 57.91 98 CYS A CA 1
ATOM 799 C C . CYS A 1 98 ? 49.029 6.728 -20.062 1.00 57.91 98 CYS A C 1
ATOM 801 O O . CYS A 1 98 ? 49.461 7.871 -20.229 1.00 57.91 98 CYS A O 1
ATOM 803 N N . SER A 1 99 ? 48.881 6.205 -18.842 1.00 57.56 99 SER A N 1
ATOM 804 C CA . SER A 1 99 ? 49.455 6.835 -17.651 1.00 57.56 99 SER A CA 1
ATOM 8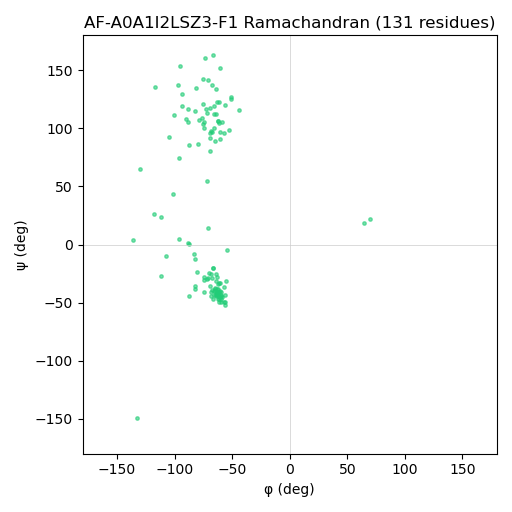05 C C . SER A 1 99 ? 50.978 6.783 -17.762 1.00 57.56 99 SER A C 1
ATOM 807 O O . SER A 1 99 ? 51.577 5.707 -17.719 1.00 57.56 99 SER A O 1
ATOM 809 N N . LYS A 1 100 ? 51.629 7.940 -17.929 1.00 61.41 100 LYS A N 1
ATOM 810 C CA . LYS A 1 100 ? 53.084 8.030 -17.774 1.00 61.41 100 LYS A CA 1
ATOM 811 C C . LYS A 1 100 ? 53.400 7.790 -16.302 1.00 61.41 100 LYS A C 1
ATOM 813 O O . LYS A 1 100 ? 53.303 8.705 -15.489 1.00 61.41 100 LYS A O 1
ATOM 818 N N . VAL A 1 101 ? 53.759 6.554 -15.968 1.00 60.34 101 VAL A N 1
ATOM 819 C CA . VAL A 1 101 ? 54.263 6.194 -14.642 1.00 60.34 101 VAL A CA 1
ATOM 820 C C . VAL A 1 101 ? 55.545 6.989 -14.404 1.00 60.34 101 VAL A C 1
ATOM 822 O O . VAL A 1 101 ? 56.592 6.688 -14.974 1.00 60.34 101 VAL A O 1
ATOM 825 N N . ILE A 1 102 ? 55.465 8.033 -13.581 1.00 64.25 102 ILE A N 1
ATOM 826 C CA . ILE A 1 102 ? 56.656 8.656 -13.010 1.00 64.25 102 ILE A CA 1
ATOM 827 C C . ILE A 1 102 ? 57.079 7.738 -11.869 1.00 64.25 102 ILE A C 1
ATOM 829 O O . ILE A 1 102 ? 56.404 7.663 -10.843 1.00 64.25 102 ILE A O 1
ATOM 833 N N . LEU A 1 103 ? 58.169 7.001 -12.068 1.00 60.03 103 LEU A N 1
ATOM 834 C CA . LEU A 1 103 ? 58.749 6.164 -11.027 1.00 60.03 103 LEU A CA 1
ATOM 835 C C . LEU A 1 103 ? 59.324 7.084 -9.939 1.00 60.03 103 LEU A C 1
ATOM 837 O O . LEU A 1 103 ? 60.407 7.646 -10.090 1.00 60.03 103 LEU A O 1
ATOM 841 N N . GLY A 1 104 ? 58.554 7.299 -8.872 1.00 58.75 104 GLY A N 1
ATOM 842 C CA . GLY A 1 104 ? 59.007 8.023 -7.689 1.00 58.75 104 GLY A CA 1
ATOM 843 C C . GLY A 1 104 ? 60.145 7.264 -7.006 1.00 58.75 104 GLY A C 1
ATOM 844 O O . GLY A 1 104 ? 60.071 6.050 -6.839 1.00 58.75 104 GLY A O 1
ATOM 845 N N . SER A 1 105 ? 61.204 7.985 -6.637 1.00 65.38 105 SER A N 1
ATOM 846 C CA . SER A 1 105 ? 62.359 7.456 -5.902 1.00 65.38 105 SER A CA 1
ATOM 847 C C . SER A 1 105 ? 61.919 6.676 -4.656 1.00 65.38 105 SER A C 1
ATOM 849 O O . SER A 1 105 ? 61.201 7.210 -3.810 1.00 65.38 105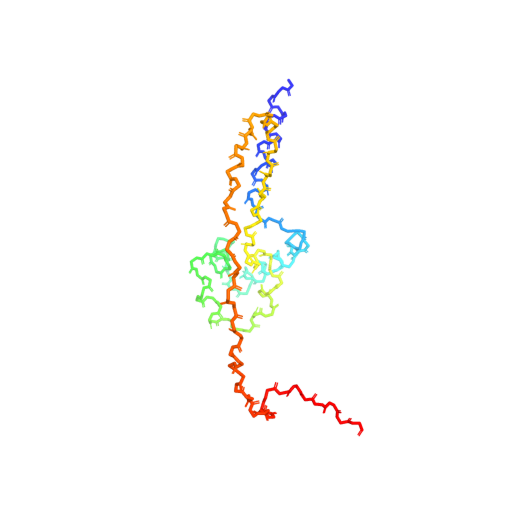 SER A O 1
ATOM 851 N N . THR A 1 106 ? 62.359 5.422 -4.535 1.00 60.72 106 THR A N 1
ATOM 852 C CA . THR A 1 106 ? 62.163 4.579 -3.349 1.00 60.72 106 THR A CA 1
ATOM 853 C C . THR A 1 106 ? 62.987 5.115 -2.185 1.00 60.72 106 THR A C 1
ATOM 855 O O . THR A 1 106 ? 64.168 4.795 -2.045 1.00 60.72 106 THR A O 1
ATOM 858 N N . THR A 1 107 ? 62.369 5.913 -1.320 1.00 65.81 107 THR A N 1
ATOM 859 C CA . THR A 1 107 ? 62.872 6.108 0.041 1.00 65.81 107 THR A CA 1
ATOM 860 C C . THR A 1 107 ? 62.412 4.930 0.906 1.00 65.81 107 THR A C 1
ATOM 862 O O . THR A 1 107 ? 61.250 4.523 0.814 1.00 65.81 107 THR A O 1
ATOM 865 N N . PRO A 1 108 ? 63.284 4.330 1.737 1.00 65.56 108 PRO A N 1
ATOM 866 C CA . PRO A 1 108 ? 62.850 3.283 2.650 1.00 65.56 108 PRO A CA 1
ATOM 867 C C . PRO A 1 108 ? 61.902 3.901 3.680 1.00 65.56 108 PRO A C 1
ATOM 869 O O . PRO A 1 108 ? 62.272 4.821 4.411 1.00 65.56 108 PRO A O 1
ATOM 872 N N . SER A 1 109 ? 60.659 3.426 3.714 1.00 64.12 109 SER A N 1
ATOM 873 C CA . SER A 1 109 ? 59.681 3.890 4.691 1.00 64.12 109 SER A CA 1
ATOM 874 C C . SER A 1 109 ? 60.067 3.408 6.086 1.00 64.12 109 SER A C 1
ATOM 876 O O . SER A 1 109 ? 60.117 2.208 6.353 1.00 64.12 109 SER A O 1
ATOM 878 N N . ILE A 1 110 ? 60.335 4.350 6.987 1.00 67.19 110 ILE A N 1
ATOM 879 C CA . ILE A 1 110 ? 60.597 4.061 8.396 1.00 67.19 110 ILE A CA 1
ATOM 880 C C . ILE A 1 110 ? 59.242 4.030 9.107 1.00 67.19 110 ILE A C 1
ATOM 882 O O . ILE A 1 110 ? 58.777 5.041 9.628 1.00 67.19 110 ILE A O 1
ATOM 886 N N . PHE A 1 111 ? 58.575 2.878 9.081 1.00 70.56 111 PHE A N 1
ATOM 887 C CA . PHE A 1 111 ? 57.378 2.644 9.885 1.00 70.56 111 PHE A CA 1
ATOM 888 C C . PHE A 1 111 ? 57.779 1.988 11.210 1.00 70.56 111 PHE A C 1
ATOM 890 O O . PHE A 1 111 ? 58.481 0.979 11.211 1.00 70.56 111 PHE A O 1
ATOM 897 N N . PHE A 1 112 ? 57.316 2.534 12.334 1.00 66.06 112 PHE A N 1
ATOM 898 C CA . PHE A 1 112 ? 57.363 1.862 13.633 1.00 66.06 112 PHE A CA 1
ATOM 899 C C . PHE A 1 112 ? 55.932 1.646 14.129 1.00 66.06 112 PHE A C 1
ATOM 901 O O . PHE A 1 112 ? 55.086 2.532 14.012 1.00 66.06 112 PHE A O 1
ATOM 908 N N . TYR A 1 113 ? 55.651 0.454 14.650 1.00 66.19 113 TYR A N 1
ATOM 909 C CA . TYR A 1 113 ? 54.337 0.105 15.181 1.00 66.19 113 TYR A CA 1
ATOM 910 C C . TYR A 1 113 ? 54.324 0.390 16.684 1.00 66.19 113 TYR A C 1
ATOM 912 O O . TYR A 1 113 ? 55.124 -0.173 17.429 1.00 66.19 113 TYR A O 1
ATOM 920 N N . SER A 1 114 ? 53.440 1.281 17.129 1.00 63.78 114 SER A N 1
ATOM 921 C CA . SER A 1 114 ? 53.144 1.464 18.549 1.00 63.78 114 SER A CA 1
ATOM 922 C C . SER A 1 114 ? 51.842 0.734 18.845 1.00 63.78 114 SER A C 1
ATOM 924 O O . SER A 1 114 ? 50.783 1.110 18.341 1.00 63.78 114 SER A O 1
ATOM 926 N N . GLU A 1 115 ? 51.920 -0.346 19.622 1.00 60.88 115 GLU A N 1
ATOM 927 C CA . GLU A 1 115 ? 50.728 -1.069 20.053 1.00 60.88 115 GLU A CA 1
ATOM 928 C C . GLU A 1 115 ? 49.858 -0.168 20.934 1.00 60.88 115 GLU A C 1
ATOM 930 O O . GLU A 1 115 ? 50.225 0.187 22.051 1.00 60.88 115 GLU A O 1
ATOM 935 N N . SER A 1 116 ? 48.684 0.195 20.420 1.00 62.78 116 SER A N 1
ATOM 936 C CA . SER A 1 116 ? 47.661 0.956 21.146 1.00 62.78 116 SER A CA 1
ATOM 937 C C . SER A 1 116 ? 46.548 0.030 21.640 1.00 62.78 116 SER A C 1
ATOM 939 O O . SER A 1 116 ? 45.366 0.333 21.493 1.00 62.78 116 SER A O 1
ATOM 941 N N . TYR A 1 117 ? 46.900 -1.137 22.183 1.00 64.19 117 TYR A N 1
ATOM 942 C CA . TYR A 1 117 ? 45.912 -2.047 22.758 1.00 64.19 117 TYR A CA 1
ATOM 943 C C . TYR A 1 117 ? 45.724 -1.731 24.242 1.00 64.19 117 TYR A C 1
ATOM 945 O O . TYR A 1 117 ? 46.566 -2.034 25.080 1.00 64.19 117 TYR A O 1
ATOM 953 N N . SER A 1 118 ? 44.580 -1.141 24.575 1.00 65.38 118 SER A N 1
ATOM 954 C CA . SER A 1 118 ? 44.005 -1.265 25.912 1.00 65.38 118 SER A CA 1
ATOM 955 C C . SER A 1 118 ? 43.126 -2.508 25.897 1.00 65.38 118 SER A C 1
ATOM 957 O O . SER A 1 118 ? 42.158 -2.567 25.136 1.00 65.38 118 SER A O 1
ATOM 959 N N . SER A 1 119 ? 43.459 -3.524 26.697 1.00 62.44 119 SER A N 1
ATOM 960 C CA . SER A 1 119 ? 42.555 -4.654 26.895 1.00 62.44 119 SER A CA 1
ATOM 961 C C . SER A 1 119 ? 41.280 -4.119 27.545 1.00 62.44 119 SER A C 1
ATOM 963 O O . SER A 1 119 ? 41.279 -3.786 28.735 1.00 62.44 119 SER A O 1
ATOM 965 N N . ILE A 1 120 ? 40.188 -4.031 26.785 1.00 59.59 120 ILE A N 1
ATOM 966 C CA . ILE A 1 120 ? 38.861 -3.881 27.373 1.00 59.59 120 ILE A CA 1
ATOM 967 C C . ILE A 1 120 ? 38.680 -5.108 28.257 1.00 59.59 120 ILE A C 1
ATOM 969 O O . ILE A 1 120 ? 38.543 -6.228 27.770 1.00 59.59 120 ILE A O 1
ATOM 973 N N . ARG A 1 121 ? 38.775 -4.890 29.572 1.00 60.41 121 ARG A N 1
ATOM 974 C CA . ARG A 1 121 ? 38.421 -5.861 30.605 1.00 60.41 121 ARG A CA 1
ATOM 975 C C . ARG A 1 121 ? 37.103 -6.479 30.163 1.00 60.41 121 ARG A C 1
ATOM 977 O O . ARG A 1 121 ? 36.130 -5.739 30.038 1.00 60.41 121 ARG A O 1
ATOM 984 N N . GLU A 1 122 ? 37.097 -7.776 29.869 1.00 60.66 122 GLU A N 1
ATOM 985 C CA . GLU A 1 122 ? 35.915 -8.469 29.362 1.00 60.66 122 GLU A CA 1
ATOM 986 C C . GLU A 1 122 ? 34.735 -8.209 30.304 1.00 60.66 122 GLU A C 1
ATOM 988 O O . GLU A 1 122 ? 34.615 -8.806 31.377 1.00 60.66 122 GLU A O 1
ATOM 993 N N . SER A 1 123 ? 33.868 -7.259 29.947 1.00 59.62 123 SER A N 1
ATOM 994 C CA . SER A 1 123 ? 32.661 -7.027 30.712 1.00 59.62 123 SER A CA 1
ATOM 995 C C . SER A 1 123 ? 31.723 -8.159 30.326 1.00 59.62 123 SER A C 1
ATOM 997 O O . SER A 1 123 ? 31.203 -8.189 29.209 1.00 59.62 123 SER A O 1
ATOM 999 N N . LYS A 1 124 ? 31.492 -9.086 31.257 1.00 59.72 124 LYS A N 1
ATOM 1000 C CA . LYS A 1 124 ? 30.526 -10.193 31.123 1.00 59.72 124 LYS A CA 1
ATOM 1001 C C . LYS A 1 124 ? 29.094 -9.736 30.781 1.00 59.72 124 LYS A C 1
ATOM 1003 O O . LYS A 1 124 ? 28.227 -10.570 30.577 1.00 59.72 124 LYS A O 1
ATOM 1008 N N . ILE A 1 125 ? 28.855 -8.426 30.744 1.00 65.31 125 ILE A N 1
ATOM 1009 C CA . ILE A 1 125 ? 27.573 -7.760 30.519 1.00 65.31 125 ILE A CA 1
ATOM 1010 C C . ILE A 1 125 ? 27.102 -7.899 29.061 1.00 65.31 125 ILE A C 1
ATOM 1012 O O . ILE A 1 125 ? 25.902 -7.946 28.828 1.00 65.31 125 ILE A O 1
ATOM 1016 N N . PHE A 1 126 ? 28.017 -8.022 28.090 1.00 63.56 126 PHE A N 1
ATOM 1017 C CA . PHE A 1 126 ? 27.671 -8.084 26.659 1.00 63.56 126 PHE A CA 1
ATOM 1018 C C . PHE A 1 126 ? 27.928 -9.449 26.011 1.00 63.56 126 PHE A C 1
ATOM 1020 O O . PHE A 1 126 ? 28.114 -9.527 24.798 1.00 63.56 126 PHE A O 1
ATOM 1027 N N . GLN A 1 127 ? 27.961 -10.532 26.791 1.00 68.06 127 GLN A N 1
ATOM 1028 C CA . GLN A 1 127 ? 27.971 -11.874 26.207 1.00 68.06 127 GLN A CA 1
ATOM 1029 C C . GLN A 1 127 ? 26.553 -12.453 26.184 1.00 68.06 127 GLN A C 1
ATOM 1031 O O . GLN A 1 127 ? 25.826 -12.310 27.170 1.00 68.06 127 GLN A O 1
ATOM 1036 N N . PRO A 1 128 ? 26.141 -13.101 25.080 1.00 64.56 128 PRO A N 1
ATOM 1037 C CA . PRO A 1 128 ? 24.836 -13.739 25.003 1.00 64.56 128 PRO A CA 1
ATOM 1038 C C . PRO A 1 128 ? 24.698 -14.832 26.080 1.00 64.56 128 PRO A C 1
ATOM 1040 O O . PRO A 1 128 ? 25.707 -15.425 26.484 1.00 64.56 128 PRO A O 1
ATOM 1043 N N . PRO A 1 129 ? 23.469 -15.128 26.547 1.00 69.31 129 PRO A N 1
ATOM 1044 C CA . PRO A 1 129 ? 23.237 -16.164 27.543 1.00 69.31 129 PRO A CA 1
ATOM 1045 C C . PRO A 1 129 ? 23.794 -17.502 27.055 1.00 69.31 129 PRO A C 1
ATOM 1047 O O . PRO A 1 129 ? 23.384 -18.023 26.017 1.00 69.31 129 PRO A O 1
ATOM 1050 N N . ARG A 1 130 ? 24.735 -18.075 27.808 1.00 74.25 130 ARG A N 1
ATOM 1051 C CA . ARG A 1 130 ? 25.145 -19.463 27.593 1.00 74.25 130 ARG A CA 1
ATOM 1052 C C . ARG A 1 130 ? 23.994 -20.328 28.087 1.00 74.25 130 ARG A C 1
ATOM 1054 O O . ARG A 1 130 ? 23.685 -20.295 29.275 1.00 74.25 130 ARG A O 1
ATOM 1061 N N . LEU A 1 131 ? 23.335 -21.040 27.174 1.00 67.31 131 LEU A N 1
ATOM 1062 C CA . LEU A 1 131 ? 22.343 -22.051 27.534 1.00 67.31 131 LEU A CA 1
ATOM 1063 C C . LEU A 1 131 ? 22.972 -22.992 28.571 1.00 67.31 131 LEU A C 1
ATOM 1065 O O . LEU A 1 131 ? 24.086 -23.480 28.363 1.00 67.31 131 LEU A O 1
ATOM 1069 N N . ALA A 1 132 ? 22.294 -23.175 29.704 1.00 57.62 132 ALA A N 1
ATOM 1070 C CA . ALA A 1 132 ? 22.717 -24.119 30.728 1.00 57.62 132 ALA A CA 1
ATOM 1071 C C . ALA A 1 132 ? 22.664 -25.534 30.132 1.00 57.62 132 ALA A C 1
ATOM 1073 O O . ALA A 1 132 ? 21.620 -25.940 29.620 1.00 57.62 132 ALA A O 1
ATOM 1074 N N . ALA A 1 133 ? 23.804 -26.224 30.149 1.00 47.53 133 ALA A N 1
ATOM 1075 C CA . ALA A 1 133 ? 23.904 -27.653 29.866 1.00 47.53 133 ALA A CA 1
ATOM 1076 C C . ALA A 1 133 ? 23.571 -28.464 31.122 1.00 47.53 133 ALA A C 1
ATOM 1078 O O . ALA A 1 133 ? 23.902 -27.974 32.229 1.00 47.53 133 ALA A O 1
#